Protein AF-A0A5C8TVM5-F1 (afdb_monomer)

Foldseek 3Di:
DPPVLLVVQLLQQLQQQVCVVPDGLVPDDPVVVVVSLVCLCVLVTCQGDVSHDRSVSNNVVSVVVVVVVVVVQVVDVVSCLVVLNQVWPQDDPDPDRPGDPDRHDPDDDPPDDDPPDDDDD

Sequence (121 aa):
PPDASAYRAALRSLDAAAQAGGHRFVALDGAAQDDLLEAIEAKTLSRGPAGGFDPEQLAFWFEDLRSDVVRTWLAHPAALAWIGYSGIGAGGDGPRPVGFKKVGLGEREGWEPVAQGGDAR

pLDDT: mean 84.17, std 13.87, range [40.69, 97.19]

Secondary structure (DSSP, 8-state):
--HHHHHHHHHHHHHHHHHTTTS-GGGS-HHHHHHHHHHHHTT-SPP-STTS--HHHHHHHHHHHHHHHHHHHHTSHHHHHHTT---------SSS--S-S--STT---TTSPP-------

Radius of gyration: 23.23 Å; Cα contacts (8 Å, |Δi|>4): 97; chains: 1; bounding box: 43×44×59 Å

Solvent-accessible surface area (backbone atoms only — not comparable to full-atom values): 7275 Å² total; per-residue (Å²): 120,63,65,77,58,41,53,57,25,41,55,50,20,50,32,51,58,32,41,77,76,77,36,50,48,90,72,46,54,72,67,61,42,49,56,53,53,51,29,33,72,68,44,68,49,70,72,36,56,95,86,34,34,42,31,69,56,39,28,57,50,46,56,52,48,52,52,50,52,52,52,60,47,59,70,36,69,68,47,28,50,72,73,68,46,63,88,66,70,64,60,44,94,52,102,67,58,53,55,59,87,57,61,55,93,90,52,75,56,92,83,57,81,77,82,88,72,75,94,79,128

Structure (mmCIF, N/CA/C/O backbone):
data_AF-A0A5C8TVM5-F1
#
_entry.id   AF-A0A5C8TVM5-F1
#
loop_
_atom_site.group_PDB
_atom_site.id
_atom_site.type_symbol
_atom_site.label_atom_id
_atom_site.label_alt_id
_atom_site.label_comp_id
_atom_site.label_asym_id
_atom_site.label_entity_id
_atom_site.label_seq_id
_atom_site.pdbx_PDB_ins_code
_atom_site.Cartn_x
_atom_site.Cartn_y
_atom_site.Cartn_z
_atom_site.occupancy
_atom_site.B_iso_or_equiv
_atom_site.auth_seq_id
_atom_site.auth_comp_id
_atom_site.auth_asym_id
_atom_site.auth_atom_id
_atom_site.pdbx_PDB_model_num
ATOM 1 N N . PRO A 1 1 ? 7.909 3.714 16.072 1.00 75.88 1 PRO A N 1
ATOM 2 C CA . PRO A 1 1 ? 8.120 2.286 16.430 1.00 75.88 1 PRO A CA 1
ATOM 3 C C . PRO A 1 1 ? 9.174 1.697 15.487 1.00 75.88 1 PRO A C 1
ATOM 5 O O . PRO A 1 1 ? 9.302 2.245 14.399 1.00 75.88 1 PRO A O 1
ATOM 8 N N . PRO A 1 2 ? 9.905 0.630 15.850 1.00 89.75 2 PRO A N 1
ATOM 9 C CA . PRO A 1 2 ? 10.686 -0.126 14.869 1.00 89.75 2 PRO A CA 1
ATOM 10 C C . PRO A 1 2 ? 9.804 -0.623 13.713 1.00 89.75 2 PRO A C 1
ATOM 12 O O . PRO A 1 2 ? 8.657 -1.004 13.950 1.00 89.75 2 PRO A O 1
ATOM 15 N N . ASP A 1 3 ? 10.334 -0.682 12.494 1.00 87.00 3 ASP A N 1
ATOM 16 C CA . ASP A 1 3 ? 9.543 -0.921 11.273 1.00 87.00 3 ASP A CA 1
ATOM 17 C C . ASP A 1 3 ? 8.669 -2.177 11.352 1.00 87.00 3 ASP A C 1
ATOM 19 O O . ASP A 1 3 ? 7.471 -2.139 11.078 1.00 87.00 3 ASP A O 1
ATOM 23 N N . ALA A 1 4 ? 9.222 -3.288 11.843 1.00 91.06 4 ALA A N 1
ATOM 24 C CA . ALA A 1 4 ? 8.480 -4.542 11.968 1.00 91.06 4 ALA A CA 1
ATOM 25 C C . ALA A 1 4 ? 7.271 -4.453 12.921 1.00 91.06 4 ALA A C 1
ATOM 27 O O . ALA A 1 4 ? 6.286 -5.176 12.743 1.00 91.06 4 ALA A O 1
ATOM 28 N N . SER A 1 5 ? 7.336 -3.614 13.961 1.00 91.62 5 SER A N 1
ATOM 29 C CA . SER A 1 5 ? 6.196 -3.395 14.857 1.00 91.62 5 SER A CA 1
ATOM 30 C C . SER A 1 5 ? 5.238 -2.337 14.315 1.00 91.62 5 SER A C 1
ATOM 32 O O . SER A 1 5 ? 4.033 -2.487 14.518 1.00 91.62 5 SER A O 1
ATOM 34 N N . ALA A 1 6 ? 5.743 -1.345 13.573 1.00 91.25 6 ALA A N 1
ATOM 35 C CA . ALA A 1 6 ? 4.936 -0.375 12.837 1.00 91.25 6 ALA A CA 1
ATOM 36 C C . ALA A 1 6 ? 4.029 -1.079 11.817 1.00 91.25 6 ALA A C 1
ATOM 38 O O . ALA A 1 6 ? 2.810 -0.957 11.901 1.00 91.25 6 ALA A O 1
ATOM 39 N N . TYR A 1 7 ? 4.604 -1.930 10.963 1.00 92.81 7 TYR A N 1
ATOM 40 C CA . TYR A 1 7 ? 3.865 -2.724 9.979 1.00 92.81 7 TYR A CA 1
ATOM 41 C C . TYR A 1 7 ? 2.801 -3.614 10.630 1.00 92.81 7 TYR A C 1
ATOM 43 O O . TYR A 1 7 ? 1.651 -3.638 10.199 1.00 92.81 7 TYR A O 1
ATOM 51 N N . ARG A 1 8 ? 3.134 -4.308 11.728 1.00 92.94 8 ARG A N 1
ATOM 52 C CA . ARG A 1 8 ? 2.144 -5.119 12.460 1.00 92.94 8 ARG A CA 1
ATOM 53 C C . ARG A 1 8 ? 1.019 -4.290 13.075 1.00 92.94 8 ARG A C 1
ATOM 55 O O . ARG A 1 8 ? -0.083 -4.808 13.233 1.00 92.94 8 ARG A O 1
ATOM 62 N N . ALA A 1 9 ? 1.292 -3.074 13.540 1.00 93.31 9 ALA A N 1
ATOM 63 C CA . ALA A 1 9 ? 0.268 -2.201 14.10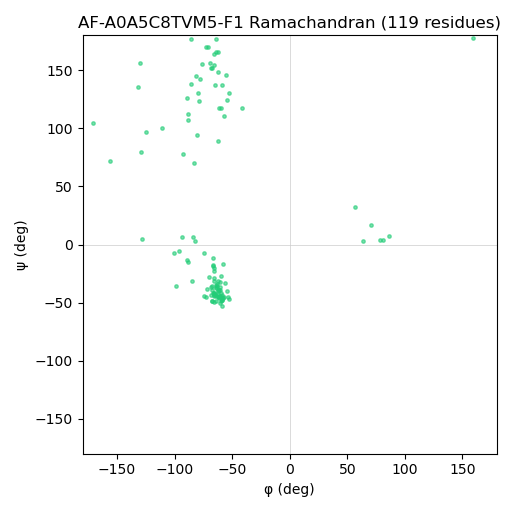6 1.00 93.31 9 ALA A CA 1
ATOM 64 C C . ALA A 1 9 ? -0.641 -1.637 13.008 1.00 93.31 9 ALA A C 1
ATOM 66 O O . ALA A 1 9 ? -1.858 -1.718 13.139 1.00 93.31 9 ALA A O 1
ATOM 67 N N . ALA A 1 10 ? -0.058 -1.170 11.906 1.00 93.75 10 ALA A N 1
ATOM 68 C CA . ALA A 1 10 ? -0.793 -0.617 10.781 1.00 93.75 10 ALA A CA 1
ATOM 69 C C . ALA A 1 10 ? -1.662 -1.661 10.062 1.00 93.75 10 ALA A C 1
ATOM 71 O O . ALA A 1 10 ? -2.846 -1.416 9.856 1.00 93.75 10 ALA A O 1
ATOM 72 N N . LEU A 1 11 ? -1.140 -2.868 9.796 1.00 93.06 11 LEU A N 1
ATOM 73 C CA . LEU A 1 11 ? -1.935 -3.962 9.213 1.00 93.06 11 LEU A CA 1
ATOM 74 C C . LEU A 1 11 ? -3.119 -4.357 10.107 1.00 93.06 11 LEU A C 1
ATOM 76 O O . LEU A 1 11 ? -4.202 -4.639 9.607 1.00 93.06 11 LEU A O 1
ATOM 80 N N . ARG A 1 12 ? -2.946 -4.325 11.437 1.00 92.56 12 ARG A N 1
ATOM 81 C CA . ARG A 1 12 ? -4.055 -4.541 12.380 1.00 92.56 12 ARG A CA 1
ATOM 82 C C . ARG A 1 12 ? -5.069 -3.398 12.361 1.00 92.56 12 ARG A C 1
ATOM 84 O O . ARG A 1 12 ? -6.254 -3.673 12.509 1.00 92.56 12 ARG A O 1
ATOM 91 N N . SER A 1 13 ? -4.633 -2.149 12.189 1.00 93.56 13 SER A N 1
ATOM 92 C CA . SER A 1 13 ? -5.546 -1.014 11.998 1.00 93.56 13 SER A CA 1
ATOM 93 C C . SER A 1 13 ? -6.339 -1.129 10.697 1.00 93.56 13 SER A C 1
ATOM 95 O O . SER A 1 13 ? -7.545 -0.911 10.724 1.00 93.56 13 SER A O 1
ATOM 97 N N . LEU A 1 14 ? -5.692 -1.524 9.595 1.00 93.62 14 LEU A N 1
ATOM 98 C CA . LEU A 1 14 ? -6.340 -1.765 8.304 1.00 93.62 14 LEU A CA 1
ATOM 99 C C . LEU A 1 14 ? -7.398 -2.872 8.408 1.00 93.62 14 LEU A C 1
ATOM 101 O O . LEU A 1 14 ? -8.551 -2.667 8.036 1.00 93.62 14 LEU A O 1
ATOM 105 N N . ASP A 1 15 ? -7.034 -4.022 8.983 1.00 93.88 15 ASP A N 1
ATOM 106 C CA . ASP A 1 15 ? -7.983 -5.118 9.190 1.00 93.88 15 ASP A CA 1
ATOM 107 C C . ASP A 1 15 ? -9.124 -4.709 10.130 1.00 93.88 15 ASP A C 1
ATOM 109 O O . ASP A 1 15 ? -10.274 -5.047 9.872 1.00 93.88 15 ASP A O 1
ATOM 113 N N . ALA A 1 16 ? -8.849 -3.959 11.200 1.00 92.62 16 ALA A N 1
ATOM 114 C CA . ALA A 1 16 ? -9.894 -3.470 12.097 1.00 92.62 16 ALA A CA 1
ATOM 115 C C . ALA A 1 16 ? -10.864 -2.502 11.398 1.00 92.62 16 ALA A C 1
ATOM 117 O O . ALA A 1 16 ? -12.063 -2.552 11.669 1.00 92.62 16 ALA A O 1
ATOM 118 N N . ALA A 1 17 ? -10.367 -1.659 10.488 1.00 92.19 17 ALA A N 1
ATOM 119 C CA . ALA A 1 17 ? -11.207 -0.775 9.688 1.00 92.19 17 ALA A CA 1
ATOM 120 C C . ALA A 1 17 ? -12.116 -1.573 8.736 1.00 92.19 17 ALA A C 1
ATOM 122 O O . ALA A 1 17 ? -13.311 -1.300 8.669 1.00 92.19 17 ALA A O 1
ATOM 123 N N . ALA A 1 18 ? -11.594 -2.622 8.091 1.00 93.12 18 ALA A N 1
ATOM 124 C CA . ALA A 1 18 ? -12.398 -3.530 7.266 1.00 93.12 18 ALA A CA 1
ATOM 125 C C . ALA A 1 18 ? -13.444 -4.309 8.089 1.00 93.12 18 ALA A C 1
ATOM 127 O O . ALA A 1 18 ? -14.582 -4.502 7.652 1.00 93.12 18 ALA A O 1
ATOM 128 N N . GLN A 1 19 ? -13.092 -4.715 9.315 1.00 90.25 19 GLN A N 1
ATOM 129 C CA . GLN A 1 19 ? -13.983 -5.471 10.202 1.00 90.25 19 GLN A CA 1
ATOM 130 C C . GLN A 1 19 ? -15.210 -4.673 10.649 1.00 90.25 19 GLN A C 1
ATOM 132 O O . GLN A 1 19 ? -16.218 -5.282 11.003 1.00 90.25 19 GLN A O 1
ATOM 137 N N . ALA A 1 20 ? -15.185 -3.338 10.571 1.00 81.88 20 ALA A N 1
ATOM 138 C CA . ALA A 1 20 ? -16.383 -2.522 10.766 1.00 81.88 20 ALA A CA 1
ATOM 139 C C . ALA A 1 20 ? -17.494 -2.861 9.747 1.00 81.88 20 ALA A C 1
ATOM 141 O O . ALA A 1 20 ? -18.674 -2.725 10.065 1.00 81.88 20 ALA A O 1
ATOM 142 N N . GLY A 1 21 ? -17.124 -3.361 8.561 1.00 80.25 21 GLY A N 1
ATOM 143 C CA . GLY A 1 21 ? -18.028 -3.913 7.548 1.00 80.25 21 GLY A CA 1
ATOM 144 C C . GLY A 1 21 ? -18.225 -5.434 7.626 1.00 80.25 21 GLY A C 1
ATOM 145 O O . GLY A 1 21 ? -18.851 -6.003 6.739 1.00 80.25 21 GLY A O 1
ATOM 146 N N . GLY A 1 22 ? -17.696 -6.111 8.654 1.00 86.81 22 GLY A N 1
ATOM 147 C CA . GLY A 1 22 ? -17.862 -7.555 8.880 1.00 86.81 22 GLY A CA 1
ATOM 148 C C . GLY A 1 22 ? -16.857 -8.467 8.165 1.00 86.81 22 GLY A C 1
ATOM 149 O O . GLY A 1 22 ? -17.002 -9.690 8.212 1.00 86.81 22 GLY A O 1
ATOM 150 N N . HIS A 1 23 ? -15.827 -7.909 7.524 1.00 91.94 23 HIS A N 1
ATOM 151 C CA . HIS A 1 23 ? -14.853 -8.666 6.735 1.00 91.94 23 HIS A CA 1
ATOM 152 C C . HIS A 1 23 ? -13.407 -8.311 7.106 1.00 91.94 23 HIS A C 1
ATOM 154 O O . HIS A 1 23 ? -13.118 -7.242 7.629 1.00 91.94 23 HIS A O 1
ATOM 160 N N . ARG A 1 24 ? -12.458 -9.224 6.856 1.00 94.00 24 ARG A N 1
ATOM 161 C CA . ARG A 1 24 ? -11.024 -8.865 6.851 1.00 94.00 24 ARG A CA 1
ATOM 162 C C . ARG A 1 24 ? -10.713 -8.130 5.557 1.00 94.00 24 ARG A C 1
ATOM 164 O O . ARG A 1 24 ? -11.372 -8.415 4.560 1.00 94.00 24 ARG A O 1
ATOM 171 N N . PHE A 1 25 ? -9.677 -7.296 5.540 1.00 94.94 25 PHE A N 1
ATOM 172 C CA . PHE A 1 25 ? -9.313 -6.531 4.344 1.00 94.94 25 PHE A CA 1
ATOM 173 C C . PHE A 1 25 ? -9.146 -7.438 3.114 1.00 94.94 25 PHE A C 1
ATOM 175 O O . PHE A 1 25 ? -9.756 -7.226 2.074 1.00 94.94 25 PHE A O 1
ATOM 182 N N . VAL A 1 26 ? -8.423 -8.547 3.282 1.00 95.69 26 VAL A N 1
ATOM 183 C CA . VAL A 1 26 ? -8.169 -9.535 2.216 1.00 95.69 26 VAL A CA 1
ATOM 184 C C . VAL A 1 26 ? -9.411 -10.294 1.728 1.00 95.69 26 VAL A C 1
ATOM 186 O O . VAL A 1 26 ? -9.324 -11.026 0.749 1.00 95.69 26 VAL A O 1
ATOM 189 N N . ALA A 1 27 ? -10.536 -10.193 2.439 1.00 96.31 27 ALA A N 1
ATOM 190 C CA . ALA A 1 27 ? -11.802 -10.823 2.065 1.00 96.31 27 ALA A CA 1
ATOM 191 C C . ALA A 1 27 ? -12.780 -9.843 1.397 1.00 96.31 27 ALA A C 1
ATOM 193 O O . ALA A 1 27 ? -13.834 -10.280 0.941 1.00 96.31 27 ALA A O 1
ATOM 194 N N . LEU A 1 28 ? -12.452 -8.547 1.369 1.00 96.25 28 LEU A N 1
ATOM 195 C CA . LEU A 1 28 ? -13.175 -7.547 0.591 1.00 96.25 28 LEU A CA 1
ATOM 196 C C . LEU A 1 28 ? -12.949 -7.787 -0.908 1.00 96.25 28 LEU A C 1
ATOM 198 O O . LEU A 1 28 ? -11.904 -8.312 -1.306 1.00 96.25 28 LEU A O 1
ATOM 202 N N . ASP A 1 29 ? -13.921 -7.396 -1.730 1.00 96.56 29 ASP A N 1
ATOM 203 C CA . ASP A 1 29 ? -13.704 -7.301 -3.173 1.00 96.56 29 ASP A CA 1
ATOM 204 C C . ASP A 1 29 ? -12.788 -6.112 -3.515 1.00 96.56 29 ASP A C 1
ATOM 206 O O . ASP A 1 29 ? -12.452 -5.301 -2.652 1.00 96.56 29 ASP A O 1
ATOM 210 N N . GLY A 1 30 ? -12.345 -6.028 -4.773 1.00 96.00 30 GLY A N 1
ATOM 211 C CA . GLY A 1 30 ? -11.382 -5.005 -5.191 1.00 96.00 30 GLY A CA 1
ATOM 212 C C . GLY A 1 30 ? -11.882 -3.576 -4.968 1.00 96.00 30 GLY A C 1
ATOM 213 O O . GLY A 1 30 ? -11.139 -2.757 -4.447 1.00 96.00 30 GLY A O 1
ATOM 214 N N . ALA A 1 31 ? -13.155 -3.301 -5.266 1.00 96.81 31 ALA A N 1
ATOM 215 C CA . ALA A 1 31 ? -13.725 -1.967 -5.086 1.00 96.81 31 ALA A CA 1
ATOM 216 C C . ALA A 1 31 ? -13.774 -1.567 -3.603 1.00 96.81 31 ALA A C 1
ATOM 218 O O . ALA A 1 31 ? -13.375 -0.466 -3.246 1.00 96.81 31 ALA A O 1
ATOM 219 N N . ALA A 1 32 ? -14.181 -2.481 -2.719 1.00 95.62 32 ALA A N 1
ATOM 220 C CA . ALA A 1 32 ? -14.201 -2.218 -1.285 1.00 95.62 32 ALA A CA 1
ATOM 221 C C . ALA A 1 32 ? -12.791 -2.126 -0.669 1.00 95.62 32 ALA A C 1
ATOM 223 O O . ALA A 1 32 ? -12.608 -1.446 0.343 1.00 95.62 32 ALA A O 1
ATOM 224 N N . GLN A 1 33 ? -11.791 -2.804 -1.246 1.00 96.94 33 GLN A N 1
ATOM 225 C CA . GLN A 1 33 ? -10.390 -2.582 -0.876 1.00 96.94 33 GLN A CA 1
ATOM 226 C C . GLN A 1 33 ? -9.951 -1.172 -1.267 1.00 96.94 33 GLN A C 1
ATOM 228 O O . GLN A 1 33 ? -9.417 -0.467 -0.412 1.00 96.94 33 GLN A O 1
ATOM 233 N N . ASP A 1 34 ? -10.218 -0.759 -2.506 1.00 97.19 34 ASP A N 1
ATOM 234 C CA . ASP A 1 34 ? -9.859 0.563 -3.023 1.00 97.19 34 ASP A CA 1
ATOM 235 C C . ASP A 1 34 ? -10.510 1.680 -2.194 1.00 97.19 34 ASP A C 1
ATOM 237 O O . ASP A 1 34 ? -9.797 2.544 -1.690 1.00 97.19 34 ASP A O 1
ATOM 241 N N . ASP A 1 35 ? -11.816 1.594 -1.917 1.00 96.12 35 ASP A N 1
ATOM 242 C CA . ASP A 1 35 ? -12.538 2.556 -1.070 1.00 96.12 35 ASP A CA 1
ATOM 243 C C . ASP A 1 35 ? -11.880 2.719 0.314 1.00 96.12 35 ASP A C 1
ATOM 245 O O . ASP A 1 35 ? -11.777 3.822 0.861 1.00 96.12 35 ASP A O 1
ATOM 249 N N . LEU A 1 36 ? -11.417 1.614 0.912 1.00 95.56 36 LEU A N 1
ATOM 250 C CA . LEU A 1 36 ? -10.768 1.649 2.220 1.00 95.56 36 LEU A CA 1
ATOM 251 C C . LEU A 1 36 ? -9.371 2.277 2.147 1.00 95.56 36 LEU A C 1
ATOM 253 O O . LEU A 1 36 ? -8.985 3.007 3.061 1.00 95.56 36 LEU A O 1
ATOM 257 N N . LEU A 1 37 ? -8.614 2.001 1.083 1.00 96.19 37 LEU A N 1
ATOM 258 C CA . LEU A 1 37 ? -7.304 2.609 0.850 1.00 96.19 37 LEU A CA 1
ATOM 259 C C . LEU A 1 37 ? -7.437 4.115 0.574 1.00 96.19 37 LEU A C 1
ATOM 261 O O . LEU A 1 37 ? -6.706 4.906 1.170 1.00 96.19 37 LEU A O 1
ATOM 265 N N . GLU A 1 38 ? -8.424 4.533 -0.220 1.00 97.06 38 GLU A N 1
ATOM 266 C CA . GLU A 1 38 ? -8.754 5.946 -0.442 1.00 97.06 38 GLU A CA 1
ATOM 267 C C . GLU A 1 38 ? -9.153 6.647 0.866 1.00 97.06 38 GLU A C 1
ATOM 269 O O . GLU A 1 38 ? -8.737 7.776 1.134 1.00 97.06 38 GLU A O 1
ATOM 274 N N . ALA A 1 39 ? -9.897 5.970 1.747 1.00 96.06 39 ALA A N 1
ATOM 275 C CA . ALA A 1 39 ? -10.237 6.505 3.064 1.00 96.06 39 ALA A CA 1
ATOM 276 C C . ALA A 1 39 ? -9.011 6.684 3.986 1.00 96.06 39 ALA A C 1
ATOM 278 O O . ALA A 1 39 ? -9.006 7.580 4.841 1.00 96.06 39 ALA A O 1
ATOM 279 N N . ILE A 1 40 ? -7.960 5.870 3.823 1.00 96.06 40 ILE A N 1
ATOM 280 C CA . ILE A 1 40 ? -6.675 6.066 4.514 1.00 96.06 40 ILE A CA 1
ATOM 281 C C . ILE A 1 40 ? -5.990 7.327 3.993 1.00 96.06 40 ILE A C 1
ATOM 283 O O . ILE A 1 40 ? -5.594 8.168 4.801 1.00 96.06 40 ILE A O 1
ATOM 287 N N . GLU A 1 41 ? -5.894 7.492 2.671 1.00 96.38 41 GLU A N 1
ATOM 288 C CA . GLU A 1 41 ? -5.295 8.683 2.049 1.00 96.38 41 GLU A CA 1
ATOM 289 C C . GLU A 1 41 ? -6.029 9.966 2.459 1.00 96.38 41 GLU A C 1
ATOM 291 O O . GLU A 1 41 ? -5.409 10.963 2.840 1.00 96.38 41 GLU A O 1
ATOM 296 N N . ALA A 1 42 ? -7.363 9.919 2.465 1.00 96.75 42 ALA A N 1
ATOM 297 C CA . ALA A 1 42 ? -8.220 11.024 2.874 1.00 96.75 42 ALA A CA 1
ATOM 298 C C . ALA A 1 42 ? -8.250 11.250 4.398 1.00 96.75 42 ALA A C 1
ATOM 300 O O . ALA A 1 42 ? -8.820 12.242 4.858 1.00 96.75 42 ALA A O 1
ATOM 301 N N . LYS A 1 43 ? -7.640 10.355 5.191 1.00 96.25 43 LYS A N 1
ATOM 302 C CA . LYS A 1 43 ? -7.634 10.377 6.666 1.00 96.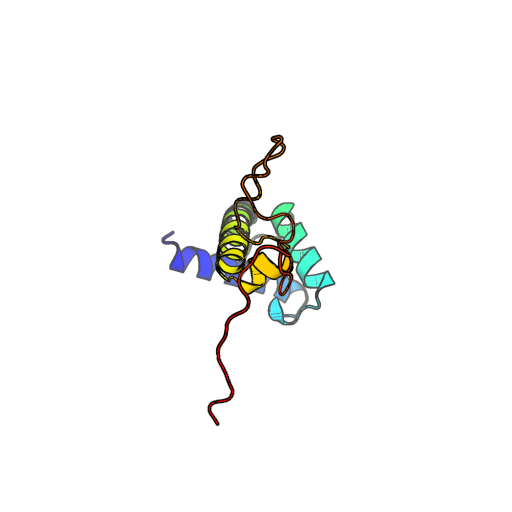25 43 LYS A CA 1
ATOM 303 C C . LYS A 1 43 ? -9.045 10.375 7.269 1.00 96.25 43 LYS A C 1
ATOM 305 O O . LYS A 1 43 ? -9.276 10.964 8.325 1.00 96.25 43 LYS A O 1
ATOM 310 N N . THR A 1 44 ? -9.997 9.725 6.602 1.00 94.75 44 THR A N 1
ATOM 311 C CA . THR A 1 44 ? -11.418 9.699 6.995 1.00 94.75 44 THR A CA 1
ATOM 312 C C . THR A 1 44 ? -11.796 8.467 7.810 1.00 94.75 44 THR A C 1
ATOM 314 O O . THR A 1 44 ? -12.914 8.387 8.323 1.00 94.75 44 THR A O 1
ATOM 317 N N . LEU A 1 45 ? -10.87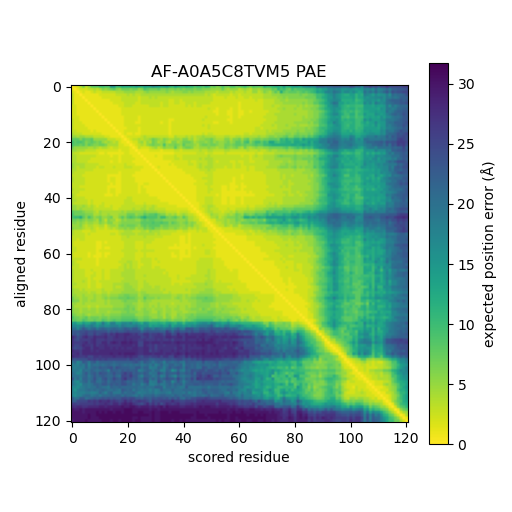5 7.514 7.974 1.00 90.25 45 LEU A N 1
ATOM 318 C CA . LEU A 1 45 ? -11.104 6.357 8.829 1.00 90.25 45 LEU A CA 1
ATOM 319 C C . LEU A 1 45 ? -11.323 6.754 10.290 1.00 90.25 45 LEU A C 1
ATOM 321 O O . LEU A 1 45 ? -10.752 7.710 10.816 1.00 90.25 45 LEU A O 1
ATOM 325 N N . SER A 1 46 ? -12.135 5.955 10.977 1.00 85.00 46 SER A N 1
ATOM 326 C CA . SER A 1 46 ? -12.253 6.047 12.429 1.00 85.00 46 SER A CA 1
ATOM 327 C C . SER A 1 46 ? -10.937 5.658 13.101 1.00 85.00 46 SER A C 1
ATOM 329 O O . SER A 1 46 ? -10.145 4.886 12.558 1.00 85.00 46 SER A O 1
ATOM 331 N N . ARG A 1 47 ? -10.710 6.166 14.319 1.00 81.94 47 ARG A N 1
ATOM 332 C CA . ARG A 1 47 ? -9.547 5.771 15.124 1.00 81.94 47 ARG A CA 1
ATOM 333 C C . ARG A 1 47 ? -9.496 4.243 15.246 1.00 81.94 47 ARG A C 1
ATOM 335 O O . ARG A 1 47 ? -10.489 3.618 15.613 1.00 81.94 47 ARG A O 1
ATOM 342 N N . GLY A 1 48 ? -8.321 3.680 14.965 1.00 75.50 48 GLY A N 1
ATOM 343 C CA . GLY A 1 48 ? -8.069 2.249 15.064 1.00 75.50 48 GLY A CA 1
ATOM 344 C C . GLY A 1 48 ? -8.188 1.693 16.493 1.00 75.50 48 GLY A C 1
ATOM 345 O O . GLY A 1 48 ? -8.402 2.435 17.457 1.00 75.50 48 GLY A O 1
ATOM 346 N N . PRO A 1 49 ? -8.033 0.369 16.654 1.00 82.50 49 PRO A N 1
ATOM 347 C CA . PRO A 1 49 ? -8.107 -0.291 17.955 1.00 82.50 49 PRO A CA 1
ATOM 348 C C . PRO A 1 49 ? -7.006 0.203 18.906 1.00 82.50 49 PRO A C 1
ATOM 350 O O . PRO A 1 49 ? -6.016 0.803 18.488 1.00 82.50 49 PRO A O 1
ATOM 353 N N . ALA A 1 50 ? -7.140 -0.088 20.203 1.00 83.31 50 ALA A N 1
ATOM 354 C CA . ALA A 1 50 ? -6.116 0.256 21.189 1.00 83.31 50 ALA A CA 1
ATOM 355 C C . ALA A 1 50 ? -4.738 -0.317 20.790 1.00 83.31 50 ALA A C 1
ATOM 357 O O . ALA A 1 50 ? -4.592 -1.519 20.562 1.00 83.31 50 ALA A O 1
ATOM 358 N N . GLY A 1 51 ? -3.727 0.552 20.699 1.00 83.06 51 GLY A N 1
ATOM 359 C CA . GLY A 1 51 ? -2.380 0.188 20.238 1.00 83.06 51 GLY A CA 1
ATOM 360 C C . GLY A 1 51 ? -2.230 0.041 18.717 1.00 83.06 51 GLY A C 1
ATOM 361 O O . GLY A 1 51 ? -1.155 -0.344 18.254 1.00 83.06 51 GLY A O 1
ATOM 362 N N . GLY 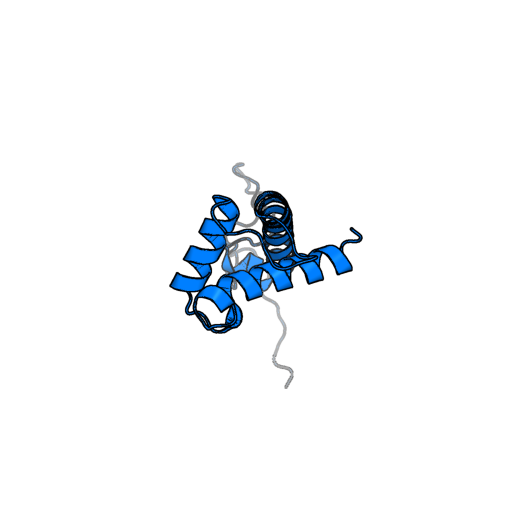A 1 52 ? -3.286 0.323 17.953 1.00 87.94 52 GLY A N 1
ATOM 363 C CA . GLY A 1 52 ? -3.240 0.565 16.516 1.00 87.94 52 GLY A CA 1
ATOM 364 C C . GLY A 1 52 ? -2.920 2.025 16.196 1.00 87.94 52 GLY A C 1
ATOM 365 O O . GLY A 1 52 ? -2.783 2.866 17.085 1.00 87.94 52 GLY A O 1
ATOM 366 N N . PHE A 1 53 ? -2.788 2.306 14.907 1.00 92.25 53 PHE A N 1
ATOM 367 C CA . PHE A 1 53 ? -2.553 3.648 14.386 1.00 92.25 53 PHE A CA 1
ATOM 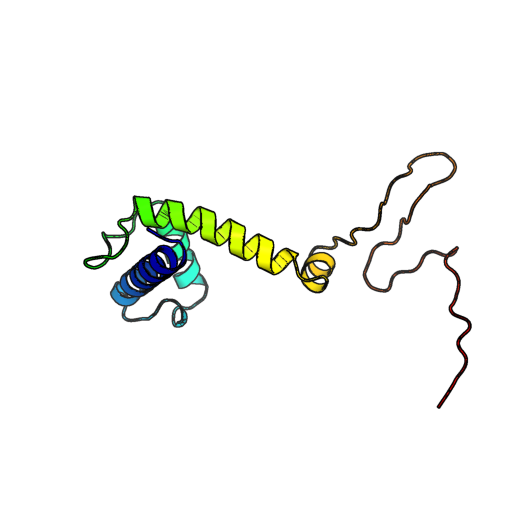368 C C . PHE A 1 53 ? -3.844 4.465 14.370 1.00 92.25 53 PHE A C 1
ATOM 370 O O . PHE A 1 53 ? -4.924 3.937 14.076 1.00 92.25 53 PHE A O 1
ATOM 377 N N . ASP A 1 54 ? -3.716 5.752 14.685 1.00 91.56 54 ASP A N 1
ATOM 378 C CA . ASP A 1 54 ? -4.735 6.743 14.351 1.00 91.56 54 ASP A CA 1
ATOM 379 C C . ASP A 1 54 ? -4.733 7.051 12.833 1.00 91.56 54 ASP A C 1
ATOM 381 O O . ASP A 1 54 ? -3.839 6.588 12.116 1.00 91.56 54 ASP A O 1
ATOM 385 N N . PRO A 1 55 ? -5.731 7.790 12.311 1.00 93.38 55 PRO A N 1
ATOM 386 C CA . PRO A 1 55 ? -5.848 8.027 10.870 1.00 93.38 55 PRO A CA 1
ATOM 387 C C . PRO A 1 55 ? -4.649 8.757 10.255 1.00 93.38 55 PRO A C 1
ATOM 389 O O . PRO A 1 55 ? -4.296 8.496 9.109 1.00 93.38 55 PRO A O 1
ATOM 392 N N . GLU A 1 56 ? -3.988 9.643 11.002 1.00 94.75 56 GLU A N 1
ATOM 393 C CA . GLU A 1 56 ? -2.833 10.385 10.498 1.00 94.75 56 GLU A CA 1
ATOM 394 C C . GLU A 1 56 ? -1.593 9.489 10.419 1.00 94.75 56 GLU A C 1
ATOM 396 O O . GLU A 1 56 ? -0.905 9.460 9.398 1.00 94.75 56 GLU A O 1
ATOM 401 N N . GLN A 1 57 ? -1.349 8.690 11.457 1.00 94.06 57 GLN A N 1
ATOM 402 C CA . GLN A 1 57 ? -0.284 7.688 11.466 1.00 94.06 57 GLN A CA 1
ATOM 403 C C . GLN A 1 57 ? -0.477 6.631 10.374 1.00 94.06 57 GLN A C 1
ATOM 405 O O . GLN A 1 57 ? 0.498 6.201 9.756 1.00 94.06 57 GLN A O 1
ATOM 410 N N . LEU A 1 58 ? -1.721 6.203 10.142 1.00 95.06 58 LEU A N 1
ATOM 411 C CA . LEU A 1 58 ? -2.041 5.208 9.122 1.00 95.06 58 LEU A CA 1
ATOM 412 C C . LEU A 1 58 ? -1.812 5.755 7.711 1.00 95.06 58 LEU A C 1
ATOM 414 O O . LEU A 1 58 ? -1.255 5.037 6.888 1.00 95.06 58 LEU A O 1
ATOM 418 N N . ALA A 1 59 ? -2.145 7.025 7.462 1.00 95.75 59 ALA A N 1
ATOM 419 C CA . ALA A 1 59 ? -1.837 7.692 6.199 1.00 95.75 59 ALA A CA 1
ATOM 420 C C . ALA A 1 59 ? -0.325 7.792 5.946 1.00 95.75 59 ALA A C 1
ATOM 422 O O . ALA A 1 59 ? 0.134 7.452 4.861 1.00 95.75 59 ALA A O 1
ATOM 423 N N . PHE A 1 60 ? 0.472 8.181 6.951 1.00 94.69 60 PHE A N 1
ATOM 424 C CA . PHE A 1 60 ? 1.932 8.224 6.794 1.00 94.69 60 PHE A CA 1
ATOM 425 C C . PHE A 1 60 ? 2.532 6.850 6.505 1.00 94.69 60 PHE A C 1
ATOM 427 O O . PHE A 1 60 ? 3.354 6.712 5.606 1.00 94.69 60 PHE A O 1
ATOM 434 N N . TRP A 1 61 ? 2.093 5.819 7.227 1.00 95.12 61 TRP A N 1
ATOM 435 C CA . TRP A 1 61 ? 2.525 4.456 6.934 1.00 95.12 61 TRP A CA 1
ATOM 436 C C . TRP A 1 61 ? 2.089 3.986 5.546 1.00 95.12 61 TRP A C 1
ATOM 438 O O . TRP A 1 61 ? 2.816 3.230 4.908 1.00 95.12 61 TRP A O 1
ATOM 448 N N . PHE A 1 62 ? 0.920 4.415 5.068 1.00 96.12 62 PHE A N 1
ATOM 449 C CA . PHE A 1 62 ? 0.434 4.020 3.753 1.00 96.12 62 PHE A CA 1
ATOM 450 C C . PHE A 1 62 ? 1.287 4.596 2.615 1.00 96.12 62 PHE A C 1
ATOM 452 O O . PHE A 1 62 ? 1.547 3.893 1.641 1.00 96.12 62 PHE A O 1
ATOM 459 N N . GLU A 1 63 ? 1.805 5.817 2.764 1.00 95.62 63 GLU A N 1
ATOM 460 C CA . GLU A 1 63 ? 2.783 6.384 1.824 1.00 95.62 63 GLU A CA 1
ATOM 461 C C . GLU A 1 63 ? 4.069 5.541 1.753 1.00 95.62 63 GLU A C 1
ATOM 463 O O . GLU A 1 63 ? 4.543 5.205 0.661 1.00 95.62 63 GLU A O 1
ATOM 468 N N . ASP A 1 64 ? 4.594 5.117 2.907 1.00 94.25 64 ASP A N 1
ATOM 469 C CA . ASP A 1 64 ? 5.759 4.228 2.964 1.00 94.25 64 ASP A CA 1
ATOM 470 C C . ASP A 1 64 ? 5.449 2.857 2.338 1.00 94.25 64 ASP A C 1
ATOM 472 O O . ASP A 1 64 ? 6.216 2.363 1.508 1.00 94.25 64 ASP A O 1
ATOM 476 N N . LEU A 1 65 ? 4.286 2.273 2.655 1.00 95.12 65 LEU A N 1
ATOM 477 C CA . LEU A 1 65 ? 3.834 1.005 2.080 1.00 95.12 65 LEU A CA 1
ATOM 478 C C . LEU A 1 65 ? 3.758 1.080 0.552 1.00 95.12 65 LEU A C 1
ATOM 480 O O . LEU A 1 65 ? 4.226 0.167 -0.12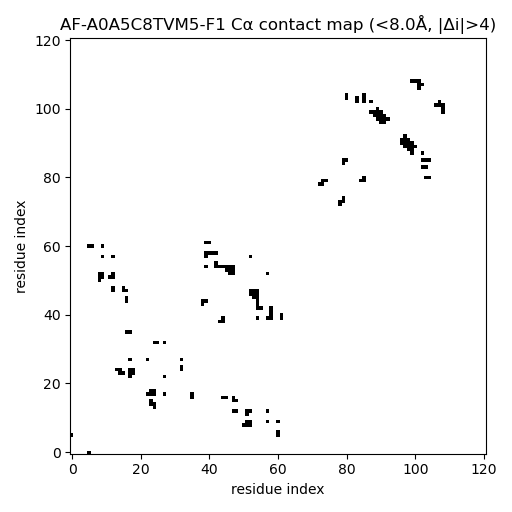8 1.00 95.12 65 LEU A O 1
ATOM 484 N N . ARG A 1 66 ? 3.176 2.147 -0.006 1.00 95.44 66 ARG A N 1
ATOM 485 C CA . ARG A 1 66 ? 3.074 2.336 -1.461 1.00 95.44 66 ARG A CA 1
ATOM 486 C C . ARG A 1 66 ? 4.456 2.355 -2.106 1.00 95.44 66 ARG A C 1
ATOM 488 O O . ARG A 1 66 ? 4.669 1.681 -3.115 1.00 95.44 66 ARG A O 1
ATOM 495 N N . SER A 1 67 ? 5.403 3.076 -1.508 1.00 95.62 67 SER A N 1
ATOM 496 C CA . SER A 1 67 ? 6.800 3.097 -1.953 1.00 95.62 67 SER A CA 1
ATOM 497 C C . SER A 1 67 ? 7.426 1.698 -1.923 1.00 95.62 67 SER A C 1
ATOM 499 O O . SER A 1 67 ? 8.013 1.263 -2.918 1.00 95.62 67 SER A O 1
ATOM 501 N N . ASP A 1 68 ? 7.252 0.958 -0.828 1.00 94.69 68 ASP A N 1
ATOM 502 C CA . ASP A 1 68 ? 7.812 -0.384 -0.654 1.00 94.69 68 ASP A CA 1
ATOM 503 C C . ASP A 1 68 ? 7.203 -1.403 -1.625 1.00 94.69 68 ASP A C 1
ATOM 505 O O . ASP A 1 68 ? 7.934 -2.200 -2.221 1.00 94.69 68 ASP A O 1
ATOM 509 N N . VAL A 1 69 ? 5.887 -1.356 -1.848 1.00 95.25 69 VAL A N 1
ATOM 510 C CA . VAL A 1 69 ? 5.182 -2.222 -2.806 1.00 95.25 69 VAL A CA 1
ATOM 511 C C . VAL A 1 69 ? 5.660 -1.949 -4.227 1.00 95.25 69 VAL A C 1
ATOM 513 O O . VAL A 1 69 ? 6.032 -2.887 -4.935 1.00 95.25 69 VAL A O 1
ATOM 516 N N . VAL A 1 70 ? 5.718 -0.678 -4.637 1.00 96.00 70 VAL A N 1
ATOM 517 C CA . VAL A 1 70 ? 6.188 -0.297 -5.976 1.00 96.00 70 VAL A CA 1
ATOM 518 C C . VAL A 1 70 ? 7.640 -0.724 -6.178 1.00 96.00 70 VAL A C 1
ATOM 520 O O . VAL A 1 70 ? 7.961 -1.331 -7.198 1.00 96.00 70 VAL A O 1
ATOM 523 N N . ARG A 1 71 ? 8.519 -0.474 -5.201 1.00 96.06 71 ARG A N 1
ATOM 524 C CA . ARG A 1 71 ? 9.929 -0.894 -5.264 1.00 96.06 71 ARG A CA 1
ATOM 525 C C . ARG A 1 71 ? 10.073 -2.408 -5.347 1.00 96.06 71 ARG A C 1
ATOM 527 O O . ARG A 1 71 ? 10.837 -2.894 -6.174 1.00 96.06 71 ARG A O 1
ATOM 534 N N . THR A 1 72 ? 9.334 -3.145 -4.521 1.00 96.19 72 THR A N 1
ATOM 535 C CA . THR A 1 72 ? 9.363 -4.614 -4.502 1.00 96.19 72 THR A CA 1
ATOM 536 C C . THR A 1 72 ? 8.896 -5.185 -5.834 1.00 96.19 72 THR A C 1
ATOM 538 O O . THR A 1 72 ? 9.519 -6.100 -6.369 1.00 96.19 72 THR A O 1
ATOM 541 N N . TRP A 1 73 ? 7.829 -4.623 -6.400 1.00 95.69 73 TRP A N 1
ATOM 542 C CA . TRP A 1 73 ? 7.309 -5.051 -7.689 1.00 95.69 73 TRP A CA 1
ATOM 543 C C . TRP A 1 73 ? 8.283 -4.729 -8.831 1.00 95.69 73 TRP A C 1
ATOM 545 O O . TRP A 1 73 ? 8.649 -5.629 -9.586 1.00 95.69 73 TRP A O 1
ATOM 555 N N . LEU A 1 74 ? 8.795 -3.493 -8.906 1.00 94.94 74 LEU A N 1
ATOM 556 C CA . LEU A 1 74 ? 9.762 -3.068 -9.930 1.00 94.94 74 LEU A CA 1
ATOM 557 C C . LEU A 1 74 ? 11.130 -3.755 -9.817 1.00 94.94 74 LEU A C 1
ATOM 559 O O . LEU A 1 74 ? 11.885 -3.760 -10.788 1.00 94.94 74 LEU A O 1
ATOM 563 N N . ALA A 1 75 ? 11.464 -4.360 -8.675 1.00 94.38 75 ALA A N 1
ATOM 564 C CA . ALA A 1 75 ? 12.681 -5.157 -8.539 1.00 94.38 75 ALA A CA 1
ATOM 565 C C . ALA A 1 75 ? 12.645 -6.442 -9.389 1.00 94.38 75 ALA A C 1
ATOM 567 O O . ALA A 1 75 ? 13.694 -7.032 -9.653 1.00 94.38 75 ALA A O 1
ATOM 568 N N . HIS A 1 76 ? 11.461 -6.887 -9.830 1.00 92.00 76 HIS A N 1
ATOM 569 C CA . HIS A 1 76 ? 11.320 -8.079 -10.656 1.00 92.00 76 HIS A CA 1
ATOM 570 C C . HIS A 1 76 ? 11.418 -7.739 -12.160 1.00 92.00 76 HIS A C 1
ATOM 572 O O . HIS A 1 76 ? 10.607 -6.958 -12.663 1.00 92.00 76 HIS A O 1
ATOM 578 N N . PRO A 1 77 ? 12.309 -8.379 -12.946 1.00 86.25 77 PRO A N 1
ATOM 579 C CA . PRO A 1 77 ? 12.448 -8.098 -14.381 1.00 86.25 77 PRO A CA 1
ATOM 580 C C . PRO A 1 77 ? 11.153 -8.253 -15.189 1.00 86.25 77 PRO A C 1
ATOM 582 O O . PRO A 1 77 ? 10.917 -7.499 -16.126 1.00 86.25 77 PRO A O 1
ATOM 585 N N . ALA A 1 78 ? 10.278 -9.193 -14.815 1.00 88.38 78 ALA A N 1
ATOM 586 C CA . ALA A 1 78 ? 8.977 -9.333 -15.474 1.00 88.38 78 ALA A CA 1
ATOM 587 C C . ALA A 1 78 ? 8.045 -8.130 -15.239 1.00 88.38 78 ALA A C 1
ATOM 589 O O . ALA A 1 78 ? 7.270 -7.807 -16.130 1.00 88.38 78 ALA A O 1
ATOM 590 N N . ALA A 1 79 ? 8.126 -7.452 -14.088 1.00 91.31 79 ALA A N 1
ATOM 591 C CA . ALA A 1 79 ? 7.359 -6.231 -13.842 1.00 91.31 79 ALA A CA 1
ATOM 592 C C . ALA A 1 79 ? 7.862 -5.084 -14.724 1.00 91.31 79 ALA A C 1
ATOM 594 O O . ALA A 1 79 ? 7.066 -4.400 -15.361 1.00 91.31 79 ALA A O 1
ATOM 595 N N . LEU A 1 80 ? 9.187 -4.938 -14.832 1.00 89.06 80 LEU A N 1
ATOM 596 C CA . LEU A 1 80 ? 9.820 -3.983 -15.744 1.00 89.06 80 LEU A CA 1
ATOM 597 C C . LEU A 1 80 ? 9.409 -4.247 -17.200 1.00 89.06 80 LEU A C 1
ATOM 599 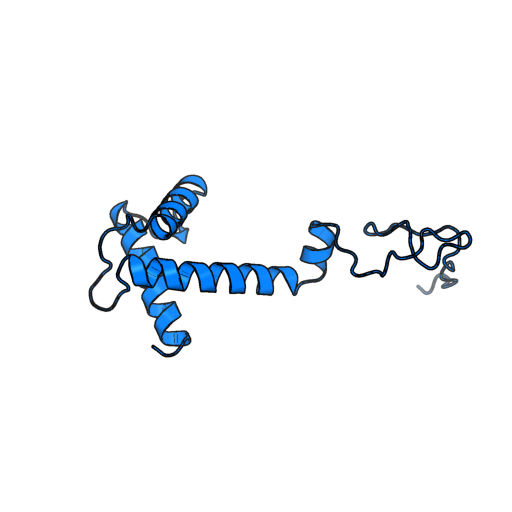O O . LEU A 1 80 ? 8.951 -3.338 -17.886 1.00 89.06 80 LEU A O 1
ATOM 603 N N . ALA A 1 81 ? 9.466 -5.503 -17.648 1.00 84.12 81 ALA A N 1
ATOM 604 C CA . ALA A 1 81 ? 9.010 -5.885 -18.982 1.00 84.12 81 ALA A CA 1
ATOM 605 C C . ALA A 1 81 ? 7.508 -5.618 -19.192 1.00 84.12 81 ALA A C 1
ATOM 607 O O . ALA A 1 81 ? 7.115 -5.159 -20.262 1.00 84.12 81 ALA A O 1
ATOM 608 N N . TRP A 1 82 ? 6.671 -5.863 -18.177 1.00 86.06 82 TRP A N 1
ATOM 609 C CA . TRP A 1 82 ? 5.226 -5.626 -18.237 1.00 86.06 82 TRP A CA 1
ATOM 610 C C . TRP A 1 82 ? 4.877 -4.145 -18.434 1.00 86.06 82 TRP A C 1
ATOM 612 O O . TRP A 1 82 ? 3.959 -3.841 -19.191 1.00 86.06 82 TRP A O 1
ATOM 622 N N . ILE A 1 83 ? 5.645 -3.221 -17.844 1.00 88.88 83 ILE A N 1
ATOM 623 C CA . ILE A 1 83 ? 5.496 -1.772 -18.094 1.00 88.88 83 ILE A CA 1
ATOM 624 C C . ILE A 1 83 ? 6.235 -1.280 -19.345 1.00 88.88 83 ILE A C 1
ATOM 626 O O . ILE A 1 83 ? 6.319 -0.075 -19.573 1.00 88.88 83 ILE A O 1
ATOM 630 N N . GLY A 1 84 ? 6.812 -2.18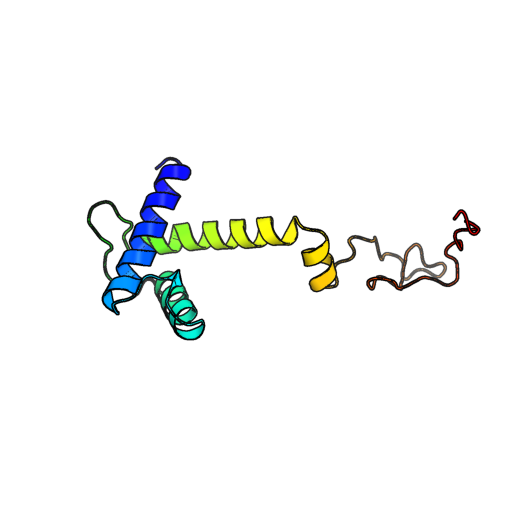3 -20.142 1.00 81.56 84 GLY A N 1
ATOM 631 C CA . GLY A 1 84 ? 7.599 -1.823 -21.322 1.00 81.56 84 GLY A CA 1
ATOM 632 C C . GLY A 1 84 ? 8.950 -1.175 -20.999 1.00 81.56 84 GLY A C 1
ATOM 633 O O . GLY A 1 84 ? 9.558 -0.557 -21.872 1.00 81.56 84 GLY A O 1
ATOM 634 N N . TYR A 1 85 ? 9.442 -1.305 -19.765 1.00 80.94 85 TYR A N 1
ATOM 635 C CA . TYR A 1 85 ? 10.773 -0.853 -19.381 1.00 80.94 85 TYR A CA 1
ATOM 636 C C . TYR A 1 85 ? 11.800 -1.961 -19.633 1.00 80.94 85 TYR A C 1
ATOM 638 O O . TYR A 1 85 ? 11.869 -2.952 -18.908 1.00 80.94 85 TYR A O 1
ATOM 646 N N . SER A 1 86 ? 12.632 -1.787 -20.659 1.00 70.62 86 SER A N 1
ATOM 647 C CA . SER A 1 86 ? 13.659 -2.766 -21.038 1.00 70.62 86 SER A CA 1
ATOM 648 C C . SER A 1 86 ? 15.000 -2.573 -20.325 1.00 70.62 86 SER A C 1
ATOM 650 O O . SER A 1 86 ? 15.858 -3.449 -20.391 1.00 70.62 86 SER A O 1
ATOM 652 N N . GLY A 1 87 ? 15.227 -1.416 -19.690 1.00 67.88 87 GLY A N 1
ATOM 653 C CA . GLY A 1 87 ? 16.530 -1.046 -19.118 1.00 67.88 87 GLY A CA 1
ATOM 654 C C . GLY A 1 87 ? 17.660 -0.901 -20.150 1.00 67.88 87 GLY A C 1
ATOM 655 O O . GLY A 1 87 ? 18.802 -0.641 -19.774 1.00 67.88 87 GLY A O 1
ATOM 656 N N . ILE A 1 88 ? 17.366 -1.052 -21.446 1.00 64.25 88 ILE A N 1
ATOM 657 C CA . ILE A 1 88 ? 18.334 -0.875 -22.525 1.00 64.25 88 ILE A CA 1
ATOM 658 C C . ILE A 1 88 ? 18.495 0.622 -22.777 1.00 64.25 88 ILE A C 1
ATOM 660 O O . ILE A 1 88 ? 17.510 1.338 -22.954 1.00 64.25 88 ILE A O 1
ATOM 664 N N . GLY A 1 89 ? 19.741 1.098 -22.825 1.00 60.44 89 GLY A N 1
ATOM 665 C CA . GLY A 1 89 ? 20.057 2.461 -23.245 1.00 60.44 89 GLY A CA 1
ATOM 666 C C . GLY A 1 89 ? 19.630 2.701 -24.696 1.00 60.44 89 GLY A C 1
ATOM 667 O O . GLY A 1 89 ? 20.404 2.481 -25.626 1.00 60.44 89 GLY A O 1
ATOM 668 N N . ALA A 1 90 ? 18.388 3.137 -24.895 1.00 57.34 90 ALA A N 1
ATOM 669 C CA . ALA A 1 90 ? 17.900 3.672 -26.157 1.00 57.34 90 ALA A CA 1
ATOM 670 C C . ALA A 1 90 ? 18.368 5.128 -26.242 1.00 57.34 90 ALA A C 1
ATOM 672 O O . ALA A 1 90 ? 17.764 6.019 -25.651 1.00 57.34 90 ALA A O 1
ATOM 673 N N . GLY A 1 91 ? 19.504 5.371 -26.893 1.00 56.09 91 GLY A N 1
ATOM 674 C CA . GLY A 1 91 ? 20.143 6.680 -26.804 1.00 56.09 91 GLY A CA 1
ATOM 675 C C . GLY A 1 91 ? 21.047 7.014 -27.972 1.00 56.09 91 GLY A C 1
ATOM 676 O O . GLY A 1 91 ? 22.251 7.099 -27.793 1.00 56.09 91 GLY A O 1
ATOM 677 N N . GLY A 1 92 ? 20.459 7.287 -29.137 1.00 54.19 92 GLY A N 1
ATOM 678 C CA . GLY A 1 92 ? 21.129 8.060 -30.179 1.00 54.19 92 GLY A CA 1
ATOM 679 C C . GLY A 1 92 ? 20.187 8.434 -31.319 1.00 54.19 92 GLY A C 1
ATOM 680 O O . GLY A 1 92 ? 19.895 7.598 -32.169 1.00 54.19 92 GLY A O 1
ATOM 681 N N . ASP A 1 93 ? 19.757 9.693 -31.366 1.00 57.41 93 ASP A N 1
ATOM 682 C CA . ASP A 1 93 ? 19.116 10.341 -32.524 1.00 57.41 93 ASP A CA 1
ATOM 683 C C . ASP A 1 93 ? 20.144 10.853 -33.556 1.00 57.41 93 ASP A C 1
ATOM 685 O O . ASP A 1 93 ? 19.792 11.442 -34.578 1.00 57.41 93 ASP A O 1
ATOM 689 N N . GLY A 1 94 ? 21.432 10.596 -33.308 1.00 62.09 94 GLY A N 1
ATOM 690 C CA . GLY A 1 94 ? 22.518 10.941 -34.210 1.00 62.09 94 GLY A CA 1
ATOM 691 C C . GLY A 1 94 ? 22.486 10.176 -35.547 1.00 62.09 94 GLY A C 1
ATOM 692 O O . GLY A 1 94 ? 21.872 9.111 -35.658 1.00 62.09 94 GLY A O 1
ATOM 693 N N . PRO A 1 95 ? 23.232 10.660 -36.563 1.00 61.56 95 PRO A N 1
ATOM 694 C CA . PRO A 1 95 ? 23.283 10.068 -37.908 1.00 61.56 95 PRO A CA 1
ATOM 695 C C . PRO A 1 95 ? 23.725 8.595 -37.938 1.00 61.56 95 PRO A C 1
ATOM 697 O O . PRO A 1 95 ? 23.521 7.895 -38.928 1.00 61.56 95 PRO A O 1
ATOM 700 N N . ARG A 1 96 ? 24.335 8.121 -36.848 1.00 63.34 96 ARG A N 1
ATOM 701 C CA . ARG A 1 96 ? 24.638 6.719 -36.583 1.00 63.34 96 ARG A CA 1
ATOM 702 C C . ARG A 1 96 ? 24.009 6.383 -35.225 1.00 63.34 96 ARG A C 1
ATOM 704 O O . ARG A 1 96 ? 24.608 6.741 -34.211 1.00 63.34 96 ARG A O 1
ATOM 711 N N . PRO A 1 97 ? 22.804 5.788 -35.175 1.00 56.72 97 PRO A N 1
ATOM 712 C CA . PRO A 1 97 ? 22.136 5.532 -33.905 1.00 56.72 97 PRO A CA 1
ATOM 713 C C . PRO A 1 97 ? 23.020 4.627 -33.041 1.00 56.72 97 PRO A C 1
ATOM 715 O O . PRO A 1 97 ? 23.349 3.508 -33.433 1.00 56.72 97 PRO A O 1
ATOM 718 N N . VAL A 1 98 ? 23.443 5.138 -31.887 1.00 60.56 98 VAL A N 1
ATOM 719 C CA . VAL A 1 98 ? 24.187 4.396 -30.865 1.00 60.56 98 VAL A CA 1
ATOM 720 C C . VAL A 1 98 ? 23.176 3.824 -29.867 1.00 60.56 98 VAL A C 1
ATOM 722 O O . VAL A 1 98 ? 22.941 4.388 -28.809 1.00 60.56 98 VAL A O 1
ATOM 725 N N . GLY A 1 99 ? 22.497 2.734 -30.234 1.00 66.94 99 GLY A N 1
ATOM 726 C CA . GLY A 1 99 ? 21.555 2.054 -29.337 1.00 66.94 99 GLY A CA 1
ATOM 727 C C . GLY A 1 99 ? 20.528 1.170 -30.045 1.00 66.94 99 GLY A C 1
ATOM 728 O O . GLY A 1 99 ? 20.486 1.094 -31.273 1.00 66.94 99 GLY A O 1
ATOM 729 N N . PHE A 1 100 ? 19.692 0.507 -29.246 1.00 70.69 100 PHE A N 1
ATOM 730 C CA . PHE A 1 100 ? 18.567 -0.309 -29.709 1.00 70.69 100 PHE A CA 1
ATOM 731 C C . PHE A 1 100 ? 17.321 0.569 -29.922 1.00 70.69 100 PHE A C 1
ATOM 733 O O . PHE A 1 100 ? 17.037 1.446 -29.106 1.00 70.69 100 PHE A O 1
ATOM 740 N N . LYS A 1 101 ? 16.574 0.335 -31.006 1.00 73.69 101 LYS A N 1
ATOM 741 C CA . LYS A 1 101 ? 15.240 0.910 -31.271 1.00 73.69 101 LYS A CA 1
ATOM 742 C C . LYS A 1 101 ? 14.129 -0.073 -30.905 1.00 73.69 101 LYS A C 1
ATOM 744 O O . LYS A 1 101 ? 13.072 0.341 -30.443 1.00 73.69 101 LYS A O 1
ATOM 749 N N . LYS A 1 102 ? 14.371 -1.363 -31.123 1.00 76.00 102 LYS A N 1
ATOM 750 C CA . LYS A 1 102 ? 13.509 -2.469 -30.715 1.00 76.00 102 LYS A CA 1
ATOM 751 C C . LYS A 1 102 ? 13.883 -2.893 -29.305 1.00 76.00 102 LYS A C 1
ATOM 753 O O . LYS A 1 102 ? 14.986 -3.376 -29.070 1.00 76.00 102 LYS A O 1
ATOM 758 N N . VAL A 1 103 ? 12.976 -2.651 -28.371 1.00 71.19 103 VAL A N 1
ATOM 759 C CA . VAL A 1 103 ? 13.183 -2.907 -26.940 1.00 71.19 103 VAL A CA 1
ATOM 760 C C . VAL A 1 103 ? 12.050 -3.733 -26.327 1.00 71.19 103 VAL A C 1
ATOM 762 O O . VAL A 1 103 ? 12.043 -3.954 -25.118 1.00 71.19 103 VAL A O 1
ATOM 765 N N . GLY A 1 104 ? 11.094 -4.188 -27.145 1.00 70.75 104 GLY A N 1
ATOM 766 C CA . GLY A 1 104 ? 10.031 -5.079 -26.705 1.00 70.75 104 GLY A CA 1
ATOM 767 C C . GLY A 1 104 ? 10.546 -6.479 -26.366 1.00 70.75 104 GLY A C 1
ATOM 768 O O . GLY A 1 104 ? 11.584 -6.931 -26.856 1.00 70.75 104 GLY A O 1
ATOM 769 N N . LEU A 1 105 ? 9.796 -7.192 -25.525 1.00 66.44 105 LEU A N 1
ATOM 770 C CA . LEU A 1 105 ? 10.118 -8.563 -25.142 1.00 66.44 105 LEU A CA 1
ATOM 771 C C . LEU A 1 105 ? 10.119 -9.478 -26.381 1.00 66.44 105 LEU A C 1
ATOM 773 O O . LEU A 1 105 ? 9.088 -9.663 -27.023 1.00 66.44 105 LEU A O 1
ATOM 777 N N . GLY A 1 106 ? 11.276 -10.061 -26.699 1.00 74.38 106 GLY A N 1
ATOM 778 C CA . GLY A 1 106 ? 11.450 -10.944 -27.859 1.00 74.38 106 GLY A CA 1
ATOM 779 C C . GLY A 1 106 ? 11.654 -10.222 -29.197 1.00 74.38 106 GLY A C 1
ATOM 780 O O . GLY A 1 106 ? 11.762 -10.885 -30.229 1.00 74.38 106 GLY A O 1
ATOM 781 N N . GLU A 1 107 ? 11.730 -8.890 -29.208 1.00 78.50 107 GLU A N 1
ATOM 782 C CA . GLU A 1 107 ? 12.064 -8.137 -30.415 1.00 78.50 107 GLU A CA 1
ATOM 783 C C . GLU A 1 107 ? 13.576 -8.109 -30.655 1.00 78.50 107 GLU A C 1
ATOM 785 O O . GLU A 1 107 ? 14.362 -8.040 -29.715 1.00 78.50 107 GLU A O 1
ATOM 790 N N . ARG A 1 108 ? 13.981 -8.140 -31.933 1.00 80.06 108 ARG A N 1
ATOM 791 C CA . ARG A 1 108 ? 15.392 -8.142 -32.336 1.00 80.06 108 ARG A CA 1
ATOM 792 C C . ARG A 1 108 ? 15.692 -7.131 -33.430 1.00 80.06 108 ARG A C 1
ATOM 794 O O . ARG A 1 108 ? 14.972 -7.054 -34.438 1.00 80.06 108 ARG A O 1
ATOM 801 N N . GLU A 1 109 ? 16.781 -6.393 -33.288 1.00 79.19 109 GLU A N 1
ATOM 802 C CA . GLU A 1 109 ? 17.335 -5.568 -34.351 1.00 79.19 109 GLU A CA 1
ATOM 803 C C . GLU A 1 109 ? 17.896 -6.411 -35.497 1.00 79.19 109 GLU A C 1
ATOM 805 O O . GLU A 1 109 ? 18.361 -7.541 -35.327 1.00 79.19 109 GLU A O 1
ATOM 810 N N . GLY A 1 110 ? 17.877 -5.839 -36.702 1.00 81.38 110 GLY A N 1
ATOM 811 C CA . GLY A 1 110 ? 18.416 -6.509 -37.890 1.00 81.38 110 GLY A CA 1
ATOM 812 C C . GLY A 1 110 ? 19.932 -6.728 -37.830 1.00 81.38 110 GLY A C 1
ATOM 813 O O . GLY A 1 110 ? 20.442 -7.626 -38.492 1.00 81.38 110 GLY A O 1
ATOM 814 N N . TRP A 1 111 ? 20.643 -5.928 -37.029 1.00 77.69 111 TRP A N 1
ATOM 815 C CA . TRP A 1 111 ? 22.092 -6.021 -36.841 1.00 77.69 111 TRP A CA 1
ATOM 816 C C . TRP A 1 111 ? 22.508 -6.970 -35.709 1.00 77.69 111 TRP A C 1
ATOM 818 O O . TRP A 1 111 ? 23.687 -7.308 -35.616 1.00 77.69 111 TRP A O 1
ATOM 828 N N . GLU A 1 112 ? 21.583 -7.402 -34.848 1.00 75.00 112 GLU A N 1
ATOM 829 C CA . GLU A 1 112 ? 21.918 -8.317 -33.756 1.00 75.00 112 GLU A CA 1
ATOM 830 C C . GLU A 1 112 ? 22.376 -9.680 -34.304 1.00 75.00 112 GLU A C 1
ATOM 832 O O . GLU A 1 112 ? 21.748 -10.209 -35.232 1.00 75.00 112 GLU A O 1
ATOM 837 N N . PRO A 1 113 ? 23.437 -10.286 -33.741 1.00 78.19 113 PRO A N 1
ATOM 838 C CA . PRO A 1 113 ? 23.878 -11.620 -34.132 1.00 78.19 113 PRO A CA 1
ATOM 839 C C . PRO A 1 113 ? 22.774 -12.670 -33.933 1.00 78.19 113 PRO A C 1
ATOM 841 O O . PRO A 1 113 ? 22.102 -12.705 -32.905 1.00 78.19 113 PRO A O 1
ATOM 844 N N . VAL A 1 114 ? 22.598 -13.574 -34.901 1.00 80.69 114 VAL A N 1
ATOM 845 C CA . VAL A 1 114 ? 21.818 -14.802 -34.682 1.00 80.69 114 VAL A CA 1
ATOM 846 C C . VAL A 1 114 ? 22.719 -15.770 -33.924 1.00 80.69 114 VAL A C 1
ATOM 848 O O . VAL A 1 114 ? 23.803 -16.084 -34.416 1.00 80.69 114 VAL A O 1
ATOM 851 N N . ALA A 1 115 ? 22.289 -16.248 -32.755 1.00 70.75 115 ALA A N 1
ATOM 852 C CA . ALA A 1 115 ? 22.994 -17.325 -32.071 1.00 70.75 115 ALA A CA 1
ATOM 853 C C . ALA A 1 115 ? 23.077 -18.540 -33.011 1.00 70.75 115 ALA A C 1
ATOM 855 O O . ALA A 1 115 ? 22.067 -19.167 -33.321 1.00 70.75 115 ALA A O 1
ATOM 856 N N . GLN A 1 116 ? 24.280 -18.855 -33.493 1.00 64.81 116 GLN A N 1
ATOM 857 C CA . GLN A 1 116 ? 24.551 -20.083 -34.238 1.00 64.81 116 GLN A CA 1
ATOM 858 C C . GLN A 1 116 ? 24.783 -21.210 -33.225 1.00 64.81 116 GLN A C 1
ATOM 860 O O . GLN A 1 116 ? 25.906 -21.649 -33.003 1.00 64.81 116 GLN A O 1
ATOM 865 N N . GLY A 1 117 ? 23.713 -21.615 -32.543 1.00 55.25 117 GLY A N 1
ATOM 866 C CA . GLY A 1 117 ? 23.678 -22.796 -31.687 1.00 55.25 117 GLY A CA 1
ATOM 867 C C . GLY A 1 117 ? 22.786 -23.834 -32.346 1.00 55.25 117 GLY A C 1
ATOM 868 O O . GLY A 1 117 ? 21.568 -23.692 -32.316 1.00 55.25 117 GLY A O 1
ATOM 869 N N . GLY A 1 118 ? 23.404 -24.812 -33.008 1.00 49.31 118 GLY A N 1
A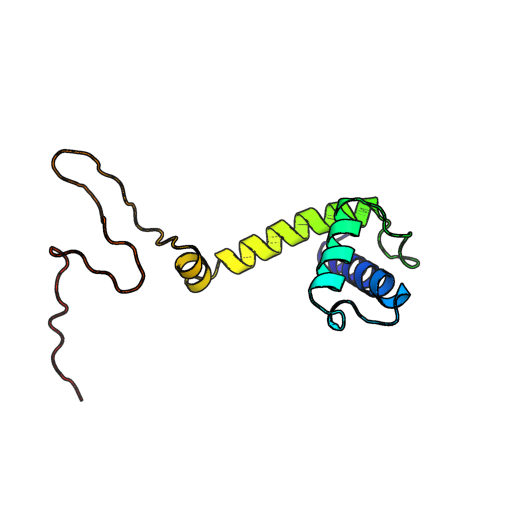TOM 870 C CA . GLY A 1 118 ? 22.710 -25.932 -33.633 1.00 49.31 118 GLY A CA 1
ATOM 871 C C . GLY A 1 118 ? 21.985 -26.813 -32.620 1.00 49.31 118 GLY A C 1
ATOM 872 O O . GLY A 1 118 ? 22.237 -26.741 -31.417 1.00 49.31 118 GLY A O 1
ATOM 873 N N . ASP A 1 119 ? 21.099 -27.659 -33.143 1.00 51.81 119 ASP A N 1
ATOM 874 C CA . ASP A 1 119 ? 20.535 -28.796 -32.422 1.00 51.81 119 ASP A CA 1
ATOM 875 C C . ASP A 1 119 ? 21.622 -29.514 -31.609 1.00 51.81 119 ASP A C 1
ATOM 877 O O . ASP A 1 119 ? 22.561 -30.086 -32.161 1.00 51.81 119 ASP A O 1
ATOM 881 N N . ALA A 1 120 ? 21.453 -29.523 -30.293 1.00 46.25 120 ALA A N 1
ATOM 882 C CA . ALA A 1 120 ? 21.998 -30.552 -29.425 1.00 46.25 120 ALA A CA 1
ATOM 883 C C . ALA A 1 120 ? 20.845 -31.051 -28.550 1.00 46.25 120 ALA A C 1
ATOM 885 O O . ALA A 1 120 ? 20.642 -30.607 -27.419 1.00 46.25 120 ALA A O 1
ATOM 886 N N . ARG A 1 121 ? 20.034 -31.917 -29.164 1.00 40.69 121 ARG A N 1
ATOM 887 C CA . ARG A 1 121 ? 19.399 -33.029 -28.454 1.00 40.69 121 ARG A CA 1
ATOM 888 C C . ARG A 1 121 ? 20.465 -34.043 -28.060 1.00 40.69 121 ARG A C 1
ATOM 890 O O . ARG A 1 121 ? 21.432 -34.186 -28.842 1.00 40.69 121 ARG A O 1
#

Mean predicted aligned error: 10.23 Å